Protein AF-A0A1J8QK71-F1 (afdb_monomer_lite)

Structure (mmCIF, N/CA/C/O backbone):
data_AF-A0A1J8QK71-F1
#
_entry.id   AF-A0A1J8QK71-F1
#
loop_
_atom_site.group_PDB
_atom_site.id
_atom_site.type_symbol
_atom_site.label_atom_id
_atom_site.label_alt_id
_atom_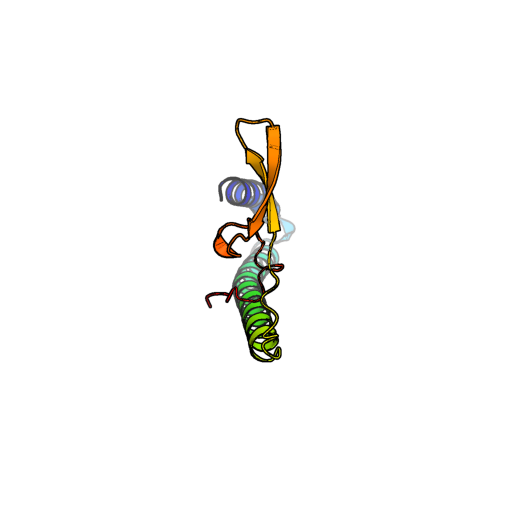site.label_comp_id
_atom_site.label_asym_id
_atom_site.label_entity_id
_atom_site.label_seq_id
_atom_site.pdbx_PDB_ins_code
_atom_site.Cartn_x
_atom_site.Cartn_y
_atom_site.Cartn_z
_atom_site.occupancy
_atom_site.B_iso_or_equiv
_atom_site.auth_seq_id
_atom_site.auth_comp_id
_atom_site.auth_asym_id
_atom_site.auth_atom_id
_atom_site.pdbx_PDB_model_num
ATOM 1 N N . MET A 1 1 ? 8.578 -2.775 7.365 1.00 63.00 1 MET A N 1
ATOM 2 C CA . MET A 1 1 ? 7.668 -3.366 8.378 1.00 63.00 1 MET A CA 1
ATOM 3 C C . MET A 1 1 ? 7.950 -2.907 9.807 1.00 63.00 1 MET A C 1
ATOM 5 O O . MET A 1 1 ? 6.986 -2.624 10.507 1.00 63.00 1 MET A O 1
ATOM 9 N N . LEU A 1 2 ? 9.214 -2.783 10.237 1.00 81.00 2 LEU A N 1
ATOM 10 C CA . LEU A 1 2 ? 9.555 -2.438 11.627 1.00 81.00 2 LEU A CA 1
ATOM 11 C C . LEU A 1 2 ? 8.913 -1.120 12.112 1.00 81.00 2 LEU A C 1
ATOM 13 O O . LEU A 1 2 ? 8.266 -1.102 13.152 1.00 81.00 2 LEU A O 1
ATOM 17 N N . SER A 1 3 ? 8.997 -0.044 11.322 1.00 89.56 3 SER A N 1
ATOM 18 C CA . SER A 1 3 ? 8.479 1.274 11.722 1.00 89.56 3 SER A CA 1
ATOM 19 C C . SER A 1 3 ? 6.960 1.293 11.911 1.00 89.56 3 SER A C 1
ATOM 21 O O . SER A 1 3 ? 6.476 1.809 12.912 1.00 89.56 3 SER A O 1
ATOM 23 N N . ALA A 1 4 ? 6.202 0.688 10.991 1.00 85.56 4 ALA A N 1
ATOM 24 C CA . ALA A 1 4 ? 4.740 0.643 11.077 1.00 85.56 4 ALA A CA 1
ATOM 25 C C . ALA A 1 4 ? 4.262 -0.166 12.294 1.00 85.56 4 ALA A C 1
ATOM 27 O O . ALA A 1 4 ? 3.335 0.248 12.986 1.00 85.56 4 ALA A O 1
ATOM 28 N N . TYR A 1 5 ? 4.932 -1.284 12.589 1.00 86.00 5 TYR A N 1
ATOM 29 C CA . TYR A 1 5 ? 4.642 -2.102 13.765 1.00 86.00 5 TYR A CA 1
ATOM 30 C C . TYR A 1 5 ? 4.934 -1.353 15.074 1.00 86.00 5 TYR A C 1
ATOM 32 O O . TYR A 1 5 ? 4.092 -1.333 15.973 1.00 86.00 5 TYR A O 1
ATOM 40 N N . CYS A 1 6 ? 6.085 -0.675 15.166 1.00 91.81 6 CYS A N 1
ATOM 41 C CA . CYS A 1 6 ? 6.427 0.150 16.326 1.00 91.81 6 CYS A CA 1
ATOM 42 C C . CYS A 1 6 ? 5.404 1.274 16.541 1.00 91.81 6 CYS A C 1
ATOM 44 O O . CYS A 1 6 ? 4.902 1.433 17.650 1.00 91.81 6 CYS A O 1
ATOM 46 N N . ILE A 1 7 ? 5.035 2.000 15.478 1.00 90.81 7 ILE A N 1
ATOM 47 C CA . ILE A 1 7 ? 4.036 3.077 15.545 1.00 90.81 7 ILE A CA 1
ATOM 48 C C . ILE A 1 7 ? 2.681 2.532 16.007 1.00 90.81 7 ILE A C 1
ATOM 50 O O . ILE A 1 7 ? 2.061 3.122 16.888 1.00 90.81 7 ILE A O 1
ATOM 54 N N . GLY A 1 8 ? 2.235 1.396 15.462 1.00 89.00 8 GLY A N 1
ATOM 55 C CA . GLY A 1 8 ? 0.973 0.768 15.853 1.00 89.00 8 GLY A CA 1
ATOM 56 C C . GLY A 1 8 ? 0.936 0.389 17.335 1.00 89.00 8 GLY A C 1
ATOM 57 O O . GLY A 1 8 ? -0.038 0.696 18.021 1.00 89.00 8 GLY A O 1
ATOM 58 N N . ASN A 1 9 ? 2.015 -0.201 17.853 1.00 90.06 9 ASN A N 1
ATOM 59 C CA . ASN A 1 9 ? 2.115 -0.567 19.267 1.00 90.06 9 ASN A CA 1
ATOM 60 C C . ASN A 1 9 ? 2.211 0.645 20.198 1.00 90.06 9 ASN A C 1
ATOM 62 O O . ASN A 1 9 ? 1.629 0.624 21.280 1.00 90.06 9 ASN A O 1
ATOM 66 N N . SER A 1 10 ? 2.903 1.709 19.788 1.00 91.06 10 SER A N 1
ATOM 67 C CA . SER A 1 10 ? 2.952 2.954 20.557 1.00 91.06 10 SER A CA 1
ATOM 68 C C . SER A 1 10 ? 1.609 3.688 20.553 1.00 91.06 10 SER A C 1
ATOM 70 O O . SER A 1 10 ? 1.196 4.207 21.584 1.00 91.06 10 SER A O 1
ATOM 72 N N . ALA A 1 11 ? 0.916 3.733 19.412 1.00 89.88 11 ALA A N 1
ATOM 73 C CA . ALA A 1 11 ? -0.310 4.509 19.247 1.00 89.88 11 ALA A CA 1
ATOM 74 C C . ALA A 1 11 ? -1.572 3.783 19.743 1.00 89.88 11 ALA A C 1
ATOM 76 O O . ALA A 1 11 ? -2.485 4.417 20.277 1.00 89.88 11 ALA A O 1
ATOM 77 N N . GLY A 1 12 ? -1.632 2.457 19.590 1.00 87.88 12 GLY A N 1
ATOM 78 C CA . GLY A 1 12 ? -2.802 1.634 19.907 1.00 87.88 12 GLY A CA 1
ATOM 79 C C . GLY A 1 12 ? -3.351 1.811 21.333 1.00 87.88 12 GLY A C 1
ATOM 80 O O . GLY A 1 12 ? -4.567 1.962 21.487 1.00 87.88 12 GLY A O 1
ATOM 81 N N . PRO A 1 13 ? -2.514 1.861 22.387 1.00 91.00 13 PRO A N 1
ATOM 82 C CA . PRO A 1 13 ? -2.980 2.060 23.759 1.00 91.00 13 PRO A CA 1
ATOM 83 C C . PRO A 1 13 ? -3.717 3.388 23.989 1.00 91.00 13 PRO A C 1
ATOM 85 O O . PRO A 1 13 ? -4.659 3.425 24.780 1.00 91.00 13 PRO A O 1
ATOM 88 N N . PHE A 1 14 ? -3.369 4.465 23.270 1.00 89.62 14 PHE A N 1
ATOM 89 C CA . PHE A 1 14 ? -3.981 5.791 23.465 1.00 89.62 14 PHE A CA 1
ATOM 90 C C . PHE A 1 14 ? -5.476 5.844 23.120 1.00 89.62 14 PHE A C 1
ATOM 92 O O . PHE A 1 14 ? -6.186 6.770 23.529 1.00 89.62 14 PHE A O 1
ATOM 99 N N . MET A 1 15 ? -5.970 4.849 22.384 1.00 88.62 15 MET A N 1
ATOM 100 C CA . MET A 1 15 ? -7.377 4.727 22.008 1.00 88.62 15 MET A CA 1
ATOM 101 C C . MET A 1 15 ? -8.251 4.265 23.187 1.00 88.62 15 MET A C 1
ATOM 103 O O . MET A 1 15 ? -9.434 4.601 23.253 1.00 88.62 15 MET A O 1
ATOM 107 N N . TRP A 1 16 ? -7.681 3.530 24.148 1.00 90.31 16 TRP A N 1
ATOM 108 C CA . TRP A 1 16 ? -8.405 2.857 25.232 1.00 90.31 16 TRP A CA 1
ATOM 109 C C . TRP A 1 16 ? -8.589 3.756 26.456 1.00 90.31 16 TRP A C 1
ATOM 111 O O . TRP A 1 16 ? -7.980 3.574 27.509 1.00 90.31 16 TRP A O 1
ATOM 121 N N . LYS A 1 17 ? -9.459 4.755 26.315 1.00 90.81 17 LYS A N 1
ATOM 122 C CA . LYS A 1 17 ? -9.764 5.725 27.374 1.00 90.81 17 LYS A CA 1
ATOM 123 C C . LYS A 1 17 ? -10.907 5.251 28.275 1.00 90.81 17 LYS A C 1
ATOM 125 O O . LYS A 1 17 ? -11.838 4.590 27.818 1.00 90.81 17 LYS A O 1
ATOM 130 N N . ALA A 1 18 ? -10.887 5.662 29.546 1.00 89.88 18 ALA A N 1
ATOM 131 C CA . ALA A 1 18 ? -11.928 5.322 30.526 1.00 89.88 18 ALA A CA 1
ATOM 132 C C . ALA A 1 18 ? -13.342 5.735 30.074 1.00 89.88 18 ALA A C 1
ATOM 134 O O . ALA A 1 18 ? -14.293 5.003 30.321 1.00 89.88 18 ALA A O 1
ATOM 135 N N . GLN A 1 19 ? -13.457 6.842 29.333 1.00 90.56 19 GLN A N 1
ATOM 136 C CA . GLN A 1 19 ? -14.718 7.334 28.762 1.00 90.56 19 GLN A CA 1
ATOM 137 C C . GLN A 1 19 ? -15.401 6.362 27.783 1.00 90.56 19 GLN A C 1
ATOM 139 O O . GLN A 1 19 ? -16.586 6.509 27.513 1.00 90.56 19 GLN A O 1
ATOM 144 N N . TYR A 1 20 ? -14.673 5.385 27.229 1.00 88.62 20 TYR A N 1
ATOM 145 C CA . TYR A 1 20 ? -15.229 4.405 26.292 1.00 88.62 20 TYR A CA 1
ATOM 146 C C . TYR A 1 20 ? -15.644 3.091 26.971 1.00 88.62 20 TYR A C 1
ATOM 148 O O . TYR A 1 20 ? -16.240 2.225 26.326 1.00 88.62 20 TYR A O 1
ATOM 156 N N . LYS A 1 21 ? -15.377 2.931 28.273 1.00 88.12 21 LYS A N 1
ATOM 157 C CA . LYS A 1 21 ? -15.802 1.760 29.052 1.00 88.12 21 LYS A CA 1
ATOM 158 C C . LYS A 1 21 ? -17.322 1.770 29.291 1.00 88.12 21 LYS A C 1
ATOM 160 O O . LYS A 1 21 ? -17.930 2.835 29.295 1.00 88.12 21 LYS A O 1
ATOM 165 N N . PRO A 1 22 ? -17.952 0.598 29.518 1.00 89.00 22 PRO A N 1
ATOM 166 C CA . PRO A 1 22 ? -17.356 -0.744 29.599 1.00 89.00 22 PRO A CA 1
ATOM 167 C C . PRO A 1 22 ? -17.225 -1.460 28.247 1.00 89.00 22 PRO A C 1
ATOM 169 O O . PRO A 1 22 ? -16.460 -2.412 28.139 1.00 89.00 22 PRO A O 1
ATOM 172 N N . ARG A 1 23 ? -17.957 -1.021 27.217 1.00 90.94 23 ARG A N 1
ATOM 173 C CA . ARG A 1 23 ? -18.072 -1.754 25.945 1.00 90.94 23 ARG A CA 1
ATOM 174 C C . ARG A 1 23 ? -16.998 -1.408 24.908 1.00 90.94 23 ARG A C 1
ATOM 176 O O . ARG A 1 23 ? -16.744 -2.215 24.023 1.00 90.94 23 ARG A O 1
ATOM 183 N N . ASN A 1 24 ? -16.350 -0.248 25.016 1.00 90.44 24 ASN A N 1
ATOM 184 C CA . ASN A 1 24 ? -15.273 0.206 24.126 1.00 90.44 24 ASN A CA 1
ATOM 185 C C . ASN A 1 24 ? -15.652 0.245 22.634 1.00 90.44 24 ASN A C 1
ATOM 187 O O . ASN A 1 24 ? -14.829 -0.062 21.775 1.00 90.44 24 ASN A O 1
ATOM 191 N N . HIS A 1 25 ? -16.884 0.645 22.306 1.00 92.00 25 HIS A N 1
ATOM 192 C CA . HIS A 1 25 ? -17.365 0.676 20.918 1.00 92.00 25 HIS A CA 1
ATOM 193 C C . HIS A 1 25 ? -16.46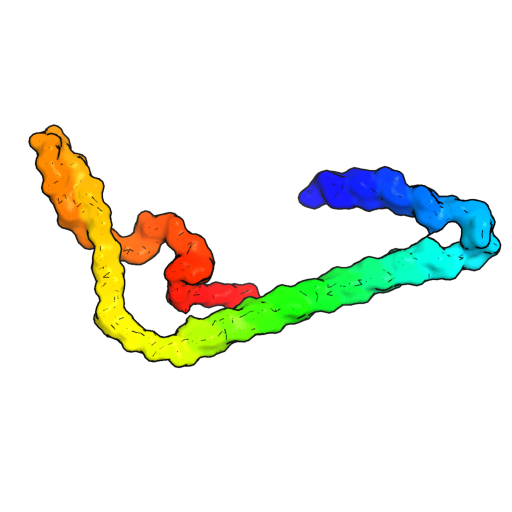8 1.494 19.978 1.00 92.00 25 HIS A C 1
ATOM 195 O O . HIS A 1 25 ? -16.246 1.079 18.848 1.00 92.00 25 HIS A O 1
ATOM 201 N N . VAL A 1 26 ? -15.922 2.623 20.448 1.00 91.62 26 VAL A N 1
ATOM 202 C CA . VAL A 1 26 ? -15.077 3.510 19.631 1.00 91.62 26 VAL A CA 1
ATOM 203 C C . VAL A 1 26 ? -13.750 2.838 19.235 1.00 91.62 26 VAL A C 1
ATOM 205 O O . VAL A 1 26 ? -13.505 2.733 18.035 1.00 91.62 26 VAL A O 1
ATOM 208 N N . PRO A 1 27 ? -12.918 2.316 20.165 1.00 92.75 27 PRO A N 1
ATOM 209 C CA . PRO A 1 27 ? -11.734 1.531 19.798 1.00 92.75 27 PRO A CA 1
ATOM 210 C C . PRO A 1 27 ? -12.027 0.383 18.826 1.00 92.75 27 PRO A C 1
ATOM 212 O O . PRO A 1 27 ? -11.314 0.219 17.837 1.00 92.75 27 PRO A O 1
ATOM 215 N N . TRP A 1 28 ? -13.100 -0.379 19.065 1.00 93.50 28 TRP A N 1
ATOM 216 C CA . TRP A 1 28 ? -13.484 -1.487 18.189 1.00 93.50 28 TRP A CA 1
ATOM 217 C C . TRP A 1 28 ? -13.899 -1.024 16.791 1.00 93.50 28 TRP A C 1
ATOM 219 O O . TRP A 1 28 ? -13.508 -1.649 15.808 1.00 93.50 28 TRP A O 1
ATOM 229 N N . ALA A 1 29 ? -14.634 0.084 16.686 1.00 93.75 29 ALA A N 1
ATOM 230 C CA . ALA A 1 29 ? -15.017 0.665 15.404 1.00 93.75 29 ALA A CA 1
ATOM 231 C C . ALA A 1 29 ? -13.795 1.131 14.602 1.00 93.75 29 ALA A C 1
ATOM 233 O O . ALA A 1 29 ? -13.726 0.876 13.404 1.00 93.75 29 ALA A O 1
ATOM 234 N N . VAL A 1 30 ? -12.807 1.755 15.255 1.00 92.81 30 VAL A N 1
ATOM 235 C CA . VAL A 1 30 ? -11.555 2.177 14.601 1.00 92.81 30 VAL A CA 1
ATOM 236 C C . VAL A 1 30 ? -10.780 0.970 14.076 1.00 92.81 30 VAL A C 1
ATOM 238 O O . VAL A 1 30 ? -10.366 0.964 12.919 1.00 92.81 30 VAL A O 1
ATOM 241 N N . ILE A 1 31 ? -10.629 -0.079 14.891 1.00 92.44 31 ILE A N 1
ATOM 242 C CA . ILE A 1 31 ? -9.964 -1.321 14.471 1.00 92.44 31 ILE A CA 1
ATOM 243 C C . ILE A 1 31 ? -10.701 -1.940 13.277 1.00 92.44 31 ILE A C 1
ATOM 245 O O . ILE A 1 31 ? -10.073 -2.269 12.271 1.00 92.44 31 ILE A O 1
ATOM 249 N N . GLY A 1 32 ? -12.030 -2.051 13.360 1.00 94.75 32 GLY A N 1
ATOM 250 C CA . GLY A 1 32 ? -12.862 -2.559 12.271 1.00 94.75 32 GLY A CA 1
ATOM 251 C C . GLY A 1 32 ? -12.710 -1.743 10.987 1.00 94.75 32 GLY A C 1
ATOM 252 O O . GLY A 1 32 ? -12.539 -2.317 9.915 1.00 94.75 32 GLY A O 1
ATOM 253 N N . ALA A 1 33 ? -12.682 -0.413 11.090 1.00 95.88 33 ALA A N 1
ATOM 254 C CA . ALA A 1 33 ? -12.470 0.469 9.949 1.00 95.88 33 ALA A CA 1
ATOM 255 C C . ALA A 1 33 ? -11.108 0.226 9.283 1.00 95.88 33 ALA A C 1
ATOM 257 O O . ALA A 1 33 ? -11.055 0.080 8.065 1.00 95.88 33 ALA A O 1
ATOM 258 N N . CYS A 1 34 ? -10.020 0.100 10.051 1.00 92.56 34 CYS A N 1
ATOM 259 C CA . CYS A 1 34 ? -8.703 -0.222 9.494 1.00 92.56 34 CYS A CA 1
ATOM 260 C C . CYS A 1 34 ? -8.707 -1.566 8.749 1.00 92.56 34 CYS A C 1
ATOM 262 O O . CYS A 1 34 ? -8.184 -1.651 7.638 1.00 92.56 34 CYS A O 1
ATOM 264 N N . TYR A 1 35 ? -9.348 -2.596 9.314 1.00 94.19 35 TYR A N 1
ATOM 265 C CA . TYR A 1 35 ? -9.471 -3.907 8.665 1.00 94.19 35 TYR A CA 1
ATOM 266 C C . TYR A 1 35 ? -10.279 -3.879 7.368 1.00 94.19 35 TYR A C 1
ATOM 268 O O . TYR A 1 35 ? -10.040 -4.714 6.503 1.00 94.19 35 TYR A O 1
ATOM 276 N N . VAL A 1 36 ? -11.205 -2.932 7.216 1.00 96.88 36 VAL A N 1
ATOM 277 C CA . VAL A 1 36 ? -11.982 -2.740 5.983 1.00 96.88 36 VAL A CA 1
ATOM 278 C C . VAL A 1 36 ? -11.226 -1.871 4.973 1.00 96.88 36 VAL A C 1
ATOM 280 O O . VAL A 1 36 ? -11.246 -2.153 3.778 1.00 96.88 36 VAL A O 1
ATOM 283 N N . ILE A 1 37 ? -10.506 -0.845 5.429 1.00 97.12 37 ILE A N 1
ATOM 284 C CA . ILE A 1 37 ? -9.738 0.051 4.556 1.00 97.12 37 ILE A CA 1
ATOM 285 C C . ILE A 1 37 ? -8.584 -0.693 3.874 1.00 97.12 37 ILE A C 1
ATOM 287 O O . ILE A 1 37 ? -8.351 -0.476 2.688 1.00 97.12 37 ILE A O 1
ATOM 291 N N . CYS A 1 38 ? -7.894 -1.600 4.571 1.00 94.50 38 CYS A N 1
ATOM 292 C CA . CYS A 1 38 ? -6.795 -2.383 3.993 1.00 94.50 38 CYS A CA 1
ATOM 293 C C . CYS A 1 38 ? -7.179 -3.131 2.696 1.00 94.50 38 CYS A C 1
ATOM 295 O O . CYS A 1 38 ? -6.546 -2.882 1.668 1.00 94.50 38 CYS A O 1
ATOM 297 N N . PRO A 1 39 ? -8.202 -4.011 2.675 1.00 96.50 39 PRO A N 1
ATOM 298 C CA . PRO A 1 39 ? -8.613 -4.685 1.449 1.00 96.50 39 PRO A CA 1
ATOM 299 C C . PRO A 1 39 ? -9.173 -3.711 0.407 1.00 96.50 39 PRO A C 1
ATOM 301 O O . PRO A 1 39 ? -8.931 -3.916 -0.779 1.00 96.50 39 PRO A O 1
ATOM 304 N N . ILE A 1 40 ? -9.848 -2.626 0.810 1.00 98.00 40 ILE A N 1
ATOM 305 C CA . ILE A 1 40 ? -10.300 -1.591 -0.135 1.00 98.00 40 ILE A CA 1
ATOM 306 C C . ILE A 1 40 ? -9.110 -0.955 -0.859 1.00 98.00 40 ILE A C 1
ATOM 308 O O . ILE A 1 40 ? -9.151 -0.821 -2.079 1.00 98.00 40 ILE A O 1
ATOM 312 N N . LEU A 1 41 ? -8.039 -0.601 -0.144 1.00 97.00 41 LEU A N 1
ATOM 313 C CA . LEU A 1 41 ? -6.831 -0.040 -0.750 1.00 97.00 41 LEU A CA 1
ATOM 314 C C . LEU A 1 41 ? -6.161 -1.040 -1.698 1.00 97.00 41 LEU A C 1
ATOM 316 O O . LEU A 1 41 ? -5.752 -0.650 -2.788 1.00 97.00 41 LEU A O 1
ATOM 320 N N . LEU A 1 42 ? -6.101 -2.324 -1.333 1.00 95.75 42 LEU A N 1
ATOM 321 C CA . LEU A 1 42 ? -5.571 -3.367 -2.220 1.00 95.75 42 LEU A CA 1
ATOM 322 C C . LEU A 1 42 ? -6.400 -3.501 -3.505 1.00 95.75 42 LEU A C 1
ATOM 324 O O . LEU A 1 42 ? -5.836 -3.551 -4.597 1.00 95.75 42 LEU A O 1
ATOM 328 N N . LEU A 1 43 ? -7.730 -3.512 -3.394 1.00 96.81 43 LEU A N 1
ATOM 329 C CA . LEU A 1 43 ? -8.627 -3.556 -4.551 1.00 96.81 43 LEU A CA 1
ATOM 330 C C . LEU A 1 43 ? -8.525 -2.287 -5.402 1.00 96.81 43 LEU A C 1
ATOM 332 O O . LEU A 1 43 ? -8.549 -2.370 -6.628 1.00 96.81 43 LEU A O 1
ATOM 336 N N . PHE A 1 44 ? -8.373 -1.125 -4.768 1.00 97.62 44 PHE A N 1
ATOM 337 C CA . PHE A 1 44 ? -8.180 0.146 -5.456 1.00 97.62 44 PHE A CA 1
ATOM 338 C C . PHE A 1 44 ? -6.875 0.154 -6.257 1.00 97.62 44 PHE A C 1
ATOM 340 O O . PHE A 1 44 ? -6.897 0.458 -7.448 1.00 97.62 44 PHE A O 1
ATOM 347 N N . ILE A 1 45 ? -5.757 -0.252 -5.645 1.00 96.06 45 ILE A N 1
ATOM 348 C CA . ILE A 1 45 ? -4.469 -0.388 -6.337 1.00 96.06 45 ILE A CA 1
ATOM 349 C C . ILE A 1 45 ? -4.611 -1.371 -7.502 1.00 96.06 45 ILE A C 1
ATOM 351 O O . ILE A 1 45 ? -4.248 -1.030 -8.624 1.00 96.06 45 ILE A O 1
ATOM 355 N N . ARG A 1 46 ? -5.223 -2.544 -7.281 1.00 95.81 46 ARG A N 1
ATOM 356 C CA . ARG A 1 46 ? -5.489 -3.522 -8.349 1.00 95.81 46 ARG A CA 1
ATOM 357 C C . ARG A 1 46 ? -6.257 -2.889 -9.513 1.00 95.81 46 ARG A C 1
ATOM 359 O O . ARG A 1 46 ? -5.871 -3.065 -10.663 1.00 95.81 46 ARG A O 1
ATOM 366 N N . ALA A 1 47 ? -7.314 -2.129 -9.233 1.00 96.50 47 ALA A N 1
ATOM 367 C CA . ALA A 1 47 ? -8.118 -1.472 -10.261 1.00 96.50 47 ALA A CA 1
ATOM 368 C C . ALA A 1 47 ? -7.322 -0.427 -11.060 1.00 96.50 47 ALA A C 1
ATOM 370 O O . ALA A 1 47 ? -7.471 -0.349 -12.280 1.00 96.50 47 ALA A O 1
ATOM 371 N N . VAL A 1 48 ? -6.459 0.349 -10.394 1.00 95.75 48 VAL A N 1
ATOM 372 C CA . VAL A 1 48 ? -5.569 1.317 -11.053 1.00 95.75 48 VAL A CA 1
ATOM 373 C C . VAL A 1 48 ? -4.579 0.600 -11.970 1.00 95.75 48 VAL A C 1
ATOM 375 O O . VAL A 1 48 ? -4.472 0.961 -13.137 1.00 95.75 48 VAL A O 1
A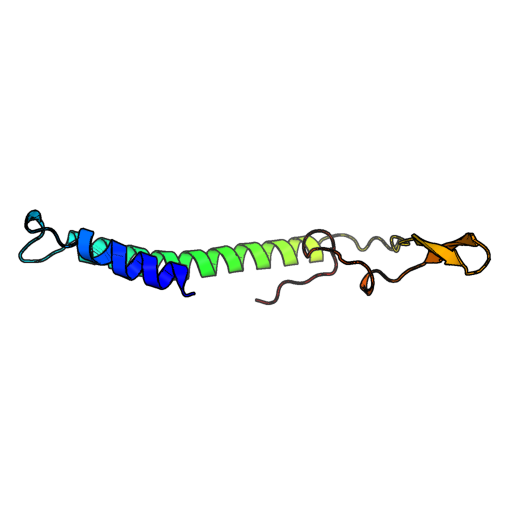TOM 378 N N . LEU A 1 49 ? -3.926 -0.458 -11.488 1.00 94.44 49 LEU A N 1
ATOM 379 C CA . LEU A 1 49 ? -2.948 -1.219 -12.270 1.00 94.44 49 LEU A CA 1
ATOM 380 C C . LEU A 1 49 ? -3.587 -1.923 -13.485 1.00 94.44 49 LEU A C 1
ATOM 382 O O . LEU A 1 49 ? -3.027 -1.883 -14.579 1.00 94.44 49 LEU A O 1
ATOM 386 N N . VAL A 1 50 ? -4.796 -2.491 -13.339 1.00 95.69 50 VAL A N 1
ATOM 387 C CA . VAL A 1 50 ? -5.582 -3.031 -14.473 1.00 95.69 50 VAL A CA 1
ATOM 388 C C . VAL A 1 50 ? -5.883 -1.940 -15.495 1.00 95.69 50 VAL A C 1
ATOM 390 O O . VAL A 1 50 ? -5.765 -2.161 -16.699 1.00 95.69 50 VAL A O 1
ATOM 393 N N . ARG A 1 51 ? -6.311 -0.763 -15.025 1.00 93.88 51 ARG A N 1
ATOM 394 C CA . ARG A 1 51 ? -6.647 0.356 -15.904 1.00 93.88 51 ARG A CA 1
ATOM 395 C C . ARG A 1 51 ? -5.427 0.818 -16.695 1.00 93.88 51 ARG A C 1
ATOM 397 O O . ARG A 1 51 ? -5.574 1.036 -17.891 1.00 93.88 51 ARG A O 1
ATOM 404 N N . GLU A 1 52 ? -4.270 0.949 -16.054 1.00 92.50 52 GLU A N 1
ATOM 405 C CA . GLU A 1 52 ? -3.028 1.343 -16.727 1.00 92.50 52 GLU A CA 1
ATOM 406 C C . GLU A 1 52 ? -2.593 0.315 -17.774 1.00 92.50 52 GLU A C 1
ATOM 408 O O . GLU A 1 52 ? -2.295 0.701 -18.901 1.00 92.50 52 GLU A O 1
ATOM 413 N N . ASN A 1 53 ? -2.652 -0.986 -17.462 1.00 92.44 53 ASN A N 1
ATOM 414 C CA . ASN A 1 53 ? -2.383 -2.028 -18.459 1.00 92.44 53 ASN A CA 1
ATOM 415 C C . ASN A 1 53 ? -3.333 -1.909 -19.661 1.00 92.44 53 ASN A C 1
ATOM 417 O O . ASN A 1 53 ? -2.875 -1.879 -20.796 1.00 92.44 53 ASN A O 1
ATOM 421 N N . ARG A 1 54 ? -4.642 -1.737 -19.423 1.00 91.38 54 ARG A N 1
ATOM 422 C CA . ARG A 1 54 ? -5.630 -1.584 -20.504 1.00 91.38 54 ARG A CA 1
ATOM 423 C C . ARG A 1 54 ? -5.395 -0.334 -21.353 1.00 91.38 54 ARG A C 1
ATOM 425 O O . ARG A 1 54 ? -5.672 -0.358 -22.544 1.00 91.38 54 ARG A O 1
ATOM 432 N N . LEU A 1 55 ? -4.956 0.766 -20.739 1.00 89.75 55 LEU A N 1
ATOM 433 C CA . LEU A 1 55 ? -4.610 1.981 -21.476 1.00 89.75 55 LEU A CA 1
ATOM 434 C C . LEU A 1 55 ? -3.415 1.722 -22.395 1.00 89.75 55 LEU A C 1
ATOM 436 O O . LEU A 1 55 ? -3.511 2.063 -23.563 1.00 89.75 55 LEU A O 1
ATOM 440 N N . ARG A 1 56 ? -2.360 1.064 -21.895 1.00 86.38 56 ARG A N 1
ATOM 441 C CA . ARG A 1 56 ? -1.175 0.680 -22.683 1.00 86.38 56 ARG A CA 1
ATOM 442 C C . ARG A 1 56 ? -1.503 -0.301 -23.807 1.00 86.38 56 ARG A C 1
ATOM 444 O O . ARG A 1 56 ? -0.985 -0.155 -24.902 1.00 86.38 56 ARG A O 1
ATOM 451 N N . ASP A 1 57 ? -2.384 -1.269 -23.565 1.00 87.50 57 ASP A N 1
ATOM 452 C CA . ASP A 1 57 ? -2.817 -2.234 -24.588 1.00 87.50 57 ASP A CA 1
ATOM 453 C C . ASP A 1 57 ? -3.662 -1.591 -25.702 1.00 87.50 57 ASP A C 1
ATOM 455 O O . ASP A 1 57 ? -3.816 -2.170 -26.774 1.00 87.50 57 ASP A O 1
ATOM 459 N N . ALA A 1 58 ? -4.235 -0.411 -25.448 1.00 87.69 58 ALA A N 1
ATOM 460 C CA . ALA A 1 58 ? -5.003 0.356 -26.422 1.00 87.69 58 ALA A CA 1
ATOM 461 C C . ALA A 1 58 ? -4.157 1.399 -27.171 1.00 87.69 58 ALA A C 1
ATOM 463 O O . ALA A 1 58 ? -4.680 2.059 -28.073 1.00 87.69 58 ALA A O 1
ATOM 464 N N . GLU A 1 59 ? -2.887 1.585 -26.800 1.00 82.88 59 GLU A N 1
ATOM 465 C CA . GLU A 1 59 ? -2.004 2.482 -27.539 1.00 82.88 59 GLU A CA 1
ATOM 466 C C . GLU A 1 59 ? -1.643 1.855 -28.885 1.00 82.88 59 GLU A C 1
ATOM 468 O O . GLU A 1 59 ? -1.330 0.663 -28.941 1.00 82.88 59 GLU A O 1
ATOM 473 N N . PRO A 1 60 ? -1.709 2.622 -29.986 1.00 76.19 60 PRO A N 1
ATOM 474 C CA . PRO A 1 60 ? -1.203 2.145 -31.261 1.00 76.19 60 PRO A CA 1
ATOM 475 C C . PRO A 1 60 ? 0.288 1.842 -31.107 1.00 76.19 60 PRO A C 1
ATOM 477 O O . PRO A 1 60 ? 1.024 2.643 -30.532 1.00 76.19 60 PRO A O 1
ATOM 480 N N . VAL A 1 61 ? 0.714 0.681 -31.606 1.00 67.56 61 VAL A N 1
ATOM 481 C CA . VAL A 1 61 ? 2.136 0.341 -31.700 1.00 67.56 61 VAL A CA 1
ATOM 482 C C . VAL A 1 61 ? 2.766 1.362 -32.640 1.00 67.56 61 VAL A C 1
ATOM 484 O O . VAL A 1 61 ? 2.447 1.389 -33.829 1.00 67.56 61 VAL A O 1
ATOM 487 N N . ASP A 1 62 ? 3.579 2.256 -32.088 1.00 59.50 62 ASP A N 1
ATOM 488 C CA . ASP A 1 62 ? 4.430 3.118 -32.891 1.00 59.50 62 ASP A CA 1
ATOM 489 C C . ASP A 1 62 ? 5.617 2.259 -33.339 1.00 59.50 62 ASP A C 1
ATOM 491 O O . ASP A 1 62 ? 6.469 1.903 -32.530 1.00 59.50 62 ASP A O 1
ATOM 495 N N . ASP A 1 63 ? 5.633 1.866 -34.616 1.00 55.88 63 ASP A N 1
ATOM 496 C CA . ASP A 1 63 ? 6.737 1.114 -35.241 1.00 55.88 63 ASP A CA 1
ATOM 497 C C . ASP A 1 63 ? 8.034 1.945 -35.328 1.00 55.88 63 ASP A C 1
ATOM 499 O O . ASP A 1 63 ? 9.071 1.450 -35.774 1.00 55.88 63 ASP A O 1
ATOM 503 N N . ASN A 1 64 ? 8.006 3.213 -34.905 1.00 52.41 64 ASN A N 1
ATOM 504 C CA . ASN A 1 64 ? 9.221 3.953 -34.615 1.00 52.41 64 ASN A CA 1
ATOM 505 C C . ASN A 1 64 ? 9.791 3.428 -33.293 1.00 52.41 64 ASN A C 1
ATOM 507 O O . ASN A 1 64 ? 9.524 3.990 -32.232 1.00 52.41 64 ASN A O 1
ATOM 511 N N . GLU A 1 65 ? 10.574 2.346 -33.357 1.00 55.16 65 GLU A N 1
ATOM 512 C CA . GLU A 1 65 ? 11.536 2.010 -32.306 1.00 55.16 65 GLU A CA 1
ATOM 513 C C . GLU A 1 65 ? 12.257 3.311 -31.926 1.00 55.16 65 GLU A C 1
ATOM 515 O O . GLU A 1 65 ? 13.029 3.851 -32.720 1.00 55.16 65 GLU A O 1
ATOM 520 N N . GLU A 1 66 ? 11.939 3.880 -30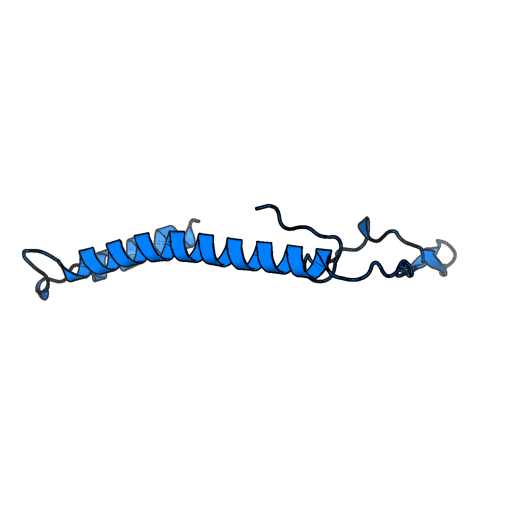.758 1.00 56.78 66 GLU A N 1
ATOM 521 C CA . GLU A 1 66 ? 12.665 5.026 -30.222 1.00 56.78 66 GLU A CA 1
ATOM 522 C C . GLU A 1 66 ? 14.118 4.568 -30.061 1.00 56.78 66 GLU A C 1
ATOM 524 O O . GLU A 1 66 ? 14.467 3.893 -29.094 1.00 56.78 66 GLU A O 1
ATOM 529 N N . GLU A 1 67 ? 14.956 4.847 -31.062 1.00 57.88 67 GLU A N 1
ATOM 530 C CA . GLU A 1 67 ? 16.369 4.494 -31.050 1.00 57.88 67 GLU A CA 1
ATOM 531 C C . GLU A 1 67 ? 17.035 5.265 -29.914 1.00 57.88 67 GLU A C 1
ATOM 533 O O . GLU A 1 67 ? 17.377 6.444 -30.034 1.00 57.88 67 GLU A O 1
ATOM 538 N N . TYR A 1 68 ? 17.207 4.601 -28.775 1.00 64.50 68 TYR A N 1
ATOM 539 C CA . TYR A 1 68 ? 17.919 5.173 -27.651 1.00 64.50 68 TYR A CA 1
ATOM 540 C C . TYR A 1 68 ? 19.421 5.113 -27.941 1.00 64.50 68 TYR A C 1
ATOM 542 O O . TYR A 1 68 ? 20.038 4.047 -28.004 1.00 64.50 68 TYR A O 1
ATOM 550 N N . VAL A 1 69 ? 20.016 6.285 -28.147 1.00 65.25 69 VAL A N 1
ATOM 551 C CA . VAL A 1 69 ? 21.440 6.441 -28.446 1.00 65.25 69 VAL A CA 1
ATOM 552 C C . VAL A 1 69 ? 22.163 6.931 -27.195 1.00 65.25 69 VAL A C 1
ATOM 554 O O . VAL A 1 69 ? 21.773 7.938 -26.603 1.00 65.25 69 VAL A O 1
ATOM 557 N N . ILE A 1 70 ? 23.235 6.244 -26.794 1.00 71.00 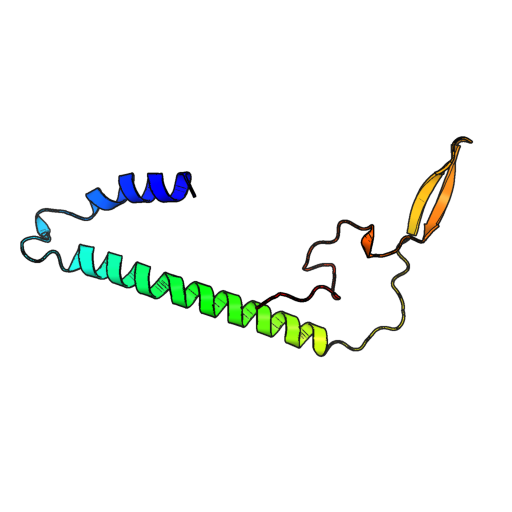70 ILE A N 1
ATOM 558 C CA . ILE A 1 70 ? 24.148 6.720 -25.745 1.00 71.00 70 ILE A CA 1
ATOM 559 C C . ILE A 1 70 ? 25.504 7.099 -26.347 1.00 71.00 70 ILE A C 1
ATOM 561 O O . ILE A 1 70 ? 26.021 6.422 -27.237 1.00 71.00 70 ILE A O 1
ATOM 565 N N . GLU A 1 71 ? 26.122 8.167 -25.839 1.00 66.75 71 GLU A N 1
ATOM 566 C CA . GLU A 1 71 ? 27.502 8.514 -26.188 1.00 66.75 71 GLU A CA 1
ATOM 567 C C . GLU A 1 71 ? 28.480 7.650 -25.376 1.00 66.75 71 GLU A C 1
ATOM 569 O O . GLU A 1 71 ? 28.586 7.785 -24.155 1.00 66.75 71 GLU A O 1
ATOM 574 N N . ARG A 1 72 ? 29.247 6.783 -26.047 1.00 67.75 72 ARG A N 1
ATOM 575 C CA . ARG A 1 72 ? 30.358 6.037 -25.442 1.00 67.75 72 ARG A CA 1
ATOM 576 C C . ARG A 1 72 ? 31.688 6.671 -25.844 1.00 67.75 72 ARG A C 1
ATOM 578 O O . ARG A 1 72 ? 31.974 6.855 -27.026 1.00 67.75 72 ARG A O 1
ATOM 585 N N . VAL A 1 73 ? 32.531 6.992 -24.863 1.00 66.50 73 VAL A N 1
ATOM 586 C CA . VAL A 1 73 ? 33.903 7.460 -25.115 1.00 66.50 73 VAL A CA 1
ATOM 587 C C . VAL A 1 73 ? 34.805 6.238 -25.284 1.00 66.50 73 VAL A C 1
ATOM 589 O O . VAL A 1 73 ? 34.889 5.396 -24.391 1.00 66.50 73 VAL A O 1
ATOM 592 N N . THR A 1 74 ? 35.437 6.118 -26.450 1.00 65.88 74 THR A N 1
ATOM 593 C CA . THR A 1 74 ? 36.400 5.045 -26.760 1.00 65.88 74 THR A CA 1
ATOM 594 C C . THR A 1 74 ? 37.749 5.355 -26.096 1.00 65.88 74 THR A C 1
ATOM 596 O O . THR A 1 74 ? 38.008 6.513 -25.773 1.00 65.88 74 THR A O 1
ATOM 599 N N . GLU A 1 75 ? 38.627 4.363 -25.909 1.00 63.88 75 GLU A N 1
ATOM 600 C CA . GLU A 1 75 ? 39.958 4.546 -25.289 1.00 63.88 75 GLU A CA 1
ATOM 601 C C . GLU A 1 75 ? 40.811 5.643 -25.964 1.00 63.88 75 GLU A C 1
ATOM 603 O O . GLU A 1 75 ? 41.600 6.304 -25.296 1.00 63.88 75 GLU A O 1
ATOM 608 N N . ASP A 1 76 ? 40.559 5.933 -27.246 1.00 64.88 76 ASP A N 1
ATOM 609 C CA . ASP A 1 76 ? 41.185 7.019 -28.018 1.00 64.88 76 ASP A CA 1
ATOM 610 C C . ASP A 1 76 ? 40.563 8.420 -27.797 1.00 64.88 76 ASP A C 1
ATOM 612 O O . ASP A 1 76 ? 40.853 9.367 -28.531 1.00 64.88 76 ASP A O 1
ATOM 616 N N . GLY A 1 77 ? 39.651 8.585 -26.834 1.00 66.06 77 GLY A N 1
ATOM 617 C CA . GLY A 1 77 ? 39.015 9.871 -26.514 1.00 66.06 77 GLY A CA 1
ATOM 618 C C . GLY A 1 77 ? 37.954 10.352 -27.517 1.00 66.06 77 GLY A C 1
ATOM 619 O O . GLY A 1 77 ? 37.409 11.446 -27.357 1.00 66.06 77 GLY A O 1
ATOM 620 N N . LYS A 1 78 ? 37.616 9.553 -28.539 1.00 60.84 78 LYS A N 1
ATOM 621 C CA . LYS A 1 78 ? 36.508 9.841 -29.467 1.00 60.84 78 LYS A CA 1
ATOM 622 C C . LYS A 1 78 ? 35.158 9.435 -28.872 1.00 60.84 78 LYS A C 1
ATOM 624 O O . LYS A 1 78 ? 35.007 8.321 -28.366 1.00 60.84 78 LYS A O 1
ATOM 629 N N . ARG A 1 79 ? 34.175 10.334 -28.984 1.00 62.81 79 ARG A N 1
ATOM 630 C CA . ARG A 1 79 ? 32.760 10.073 -28.680 1.00 62.81 79 ARG A CA 1
ATOM 631 C C . ARG A 1 79 ? 32.134 9.314 -29.844 1.00 62.81 79 ARG A C 1
ATOM 633 O O . ARG A 1 79 ? 32.202 9.787 -30.976 1.00 62.81 79 ARG A O 1
ATOM 640 N N . VAL A 1 80 ? 31.569 8.146 -29.567 1.00 69.12 80 VAL A N 1
ATOM 641 C CA . VAL A 1 80 ? 30.845 7.328 -30.542 1.00 69.12 80 VAL A CA 1
ATOM 642 C C . VAL A 1 80 ? 29.433 7.120 -30.017 1.00 69.12 80 VAL A C 1
ATOM 644 O O . VAL A 1 80 ? 29.246 6.695 -28.879 1.00 69.12 80 VAL A O 1
ATOM 647 N N . GLU A 1 81 ? 28.447 7.442 -30.843 1.00 67.62 81 GLU A N 1
ATOM 648 C CA . GLU A 1 81 ? 27.040 7.160 -30.583 1.00 67.62 81 GLU A CA 1
ATOM 649 C C . GLU A 1 81 ? 26.778 5.662 -30.778 1.00 67.62 81 GLU A C 1
ATOM 651 O O . GLU A 1 81 ? 27.029 5.109 -31.850 1.00 67.62 81 GLU A O 1
ATOM 656 N N . VAL A 1 82 ? 26.317 4.988 -29.724 1.00 72.00 82 VAL A N 1
ATOM 657 C CA . VAL A 1 82 ? 25.977 3.563 -29.744 1.00 72.00 82 VAL A CA 1
ATOM 658 C C . VAL A 1 82 ? 24.479 3.432 -29.512 1.00 72.00 82 VAL A C 1
ATOM 660 O O . VAL A 1 82 ? 23.958 3.941 -28.519 1.00 72.00 82 VAL A O 1
ATOM 663 N N . LYS A 1 83 ? 23.798 2.742 -30.431 1.00 69.94 83 LYS A N 1
ATOM 664 C CA . LYS A 1 83 ? 22.402 2.331 -30.257 1.00 69.94 83 LYS A CA 1
ATOM 665 C C . LYS A 1 83 ? 22.336 1.290 -29.155 1.00 69.94 83 LYS A C 1
ATOM 667 O O . LYS A 1 83 ? 23.112 0.333 -29.172 1.00 69.94 83 LYS A O 1
ATOM 672 N N . VAL A 1 84 ? 21.449 1.499 -28.196 1.00 70.12 84 VAL A N 1
ATOM 673 C CA . VAL A 1 84 ? 21.320 0.632 -27.034 1.00 70.12 84 VAL A CA 1
ATOM 674 C C . VAL A 1 84 ? 19.877 0.209 -26.881 1.00 70.12 84 VAL A C 1
ATOM 676 O O . VAL A 1 84 ? 18.969 1.036 -26.933 1.00 70.12 84 VAL A O 1
ATOM 679 N N . ASP A 1 85 ? 19.687 -1.093 -26.679 1.00 70.44 85 ASP A N 1
ATOM 680 C CA . ASP A 1 85 ? 18.361 -1.644 -26.455 1.00 70.44 85 ASP A CA 1
ATOM 681 C C . ASP A 1 85 ? 17.751 -1.034 -25.193 1.00 70.44 85 ASP A C 1
ATOM 683 O O . ASP A 1 85 ? 18.423 -0.808 -24.181 1.00 70.44 85 ASP A O 1
ATOM 687 N N . LYS A 1 86 ? 16.439 -0.811 -25.242 1.00 72.94 86 LYS A N 1
ATOM 688 C CA . LYS A 1 86 ? 15.645 -0.226 -24.156 1.00 72.94 86 LYS A CA 1
ATOM 689 C C . LYS A 1 86 ? 15.826 -0.941 -22.811 1.00 72.94 86 LYS A C 1
ATOM 691 O O . LYS A 1 86 ? 15.673 -0.328 -21.760 1.00 72.94 86 LYS A O 1
ATOM 696 N N . GLU A 1 87 ? 16.180 -2.223 -22.842 1.00 72.75 87 GLU A N 1
ATOM 697 C CA . GLU A 1 87 ? 16.441 -3.078 -21.678 1.00 72.75 87 GLU A CA 1
ATOM 698 C C . GLU A 1 87 ? 17.670 -2.646 -20.864 1.00 72.75 87 GLU A C 1
ATOM 700 O O . GLU A 1 87 ? 17.740 -2.911 -19.665 1.00 72.75 87 GLU A O 1
ATOM 705 N N . PHE A 1 88 ? 18.631 -1.966 -21.494 1.00 76.06 88 PHE A N 1
ATOM 706 C CA . PHE A 1 88 ? 19.828 -1.446 -20.828 1.00 76.06 88 PHE A CA 1
ATOM 707 C C . PHE A 1 88 ? 19.635 -0.028 -20.275 1.00 76.06 88 PHE A C 1
ATOM 709 O O . PHE A 1 88 ? 20.548 0.518 -19.651 1.00 76.06 88 PHE A O 1
ATOM 716 N N . LEU A 1 89 ? 18.464 0.576 -20.494 1.00 78.44 89 LEU A N 1
ATOM 717 C CA . LEU A 1 89 ? 18.098 1.857 -19.906 1.00 78.44 89 LEU A CA 1
ATOM 718 C C . LEU A 1 89 ? 17.406 1.622 -18.565 1.00 78.44 89 LEU A C 1
ATOM 720 O O . LEU A 1 89 ? 16.483 0.816 -18.456 1.00 78.44 89 LEU A O 1
ATOM 724 N N . ASP A 1 90 ? 17.811 2.382 -17.549 1.00 83.06 90 ASP A N 1
ATOM 725 C CA . ASP A 1 90 ? 17.172 2.381 -16.228 1.00 83.06 90 ASP A CA 1
ATOM 726 C C . ASP A 1 90 ? 15.849 3.172 -16.272 1.00 83.06 90 ASP A C 1
ATOM 728 O O . ASP A 1 90 ? 15.721 4.275 -15.735 1.00 83.06 90 ASP A O 1
ATOM 732 N N . LEU A 1 91 ? 14.876 2.646 -17.023 1.00 83.94 91 LEU A N 1
ATOM 733 C CA . LEU A 1 91 ? 13.554 3.242 -17.189 1.00 83.94 91 LEU A CA 1
ATOM 734 C C . LEU A 1 91 ? 12.628 2.824 -16.051 1.00 83.94 91 LEU A C 1
ATOM 736 O O . LEU A 1 91 ? 12.456 1.643 -15.748 1.00 83.94 91 LEU A O 1
ATOM 740 N N . THR A 1 92 ? 11.930 3.804 -15.482 1.00 87.19 92 THR A N 1
ATOM 741 C CA . THR A 1 92 ? 10.834 3.533 -14.547 1.00 87.19 92 THR A CA 1
ATOM 742 C C . THR A 1 92 ? 9.641 2.890 -15.260 1.00 87.19 92 THR A C 1
ATOM 744 O O . THR A 1 92 ? 9.434 3.052 -16.464 1.00 87.19 92 THR A O 1
ATOM 747 N N . ASP A 1 93 ? 8.786 2.215 -14.496 1.00 84.31 93 ASP A N 1
ATOM 748 C CA . ASP A 1 93 ? 7.545 1.580 -14.959 1.00 84.31 93 ASP A CA 1
ATOM 749 C C . ASP A 1 93 ? 6.591 2.538 -15.697 1.00 84.31 93 ASP A C 1
ATOM 751 O O . ASP A 1 93 ? 5.799 2.118 -16.539 1.00 84.31 93 ASP A O 1
ATOM 755 N N . ARG A 1 94 ? 6.646 3.838 -15.387 1.00 81.25 94 ARG A N 1
ATOM 756 C CA . ARG A 1 94 ? 5.869 4.871 -16.085 1.00 81.25 94 ARG A CA 1
ATOM 757 C C . ARG A 1 94 ? 6.488 5.301 -17.413 1.00 81.25 94 ARG A C 1
ATOM 759 O O . ARG A 1 94 ? 5.739 5.722 -18.292 1.00 81.25 94 ARG A O 1
ATOM 766 N N . GLN A 1 95 ? 7.811 5.223 -17.537 1.00 82.50 95 GLN A N 1
ATOM 767 C CA . GLN A 1 95 ? 8.550 5.564 -18.757 1.00 82.50 95 GLN A CA 1
ATOM 768 C C . GLN A 1 95 ? 8.538 4.397 -19.747 1.00 82.50 95 GLN A C 1
ATOM 770 O O . GLN A 1 95 ? 8.340 4.602 -20.940 1.00 82.50 95 GLN A O 1
ATOM 775 N N . ASN A 1 96 ? 8.675 3.163 -19.262 1.00 85.69 96 ASN A N 1
ATOM 776 C CA . ASN A 1 96 ? 8.602 1.984 -20.108 1.00 85.69 96 ASN A CA 1
ATOM 777 C C . ASN A 1 96 ? 7.139 1.605 -20.414 1.00 85.69 96 ASN A C 1
ATOM 779 O O . ASN A 1 96 ? 6.495 0.903 -19.635 1.00 85.69 96 ASN A O 1
ATOM 783 N N . ARG A 1 97 ? 6.614 2.040 -21.569 1.00 82.44 97 ARG A N 1
ATOM 784 C CA . ARG A 1 97 ? 5.251 1.689 -22.029 1.00 82.44 97 ARG A CA 1
ATOM 785 C C . ARG A 1 97 ? 5.045 0.186 -22.282 1.00 82.44 97 ARG A C 1
ATOM 787 O O . ARG A 1 97 ? 3.902 -0.270 -22.237 1.00 82.44 97 ARG A O 1
ATOM 794 N N . ASP A 1 98 ? 6.116 -0.595 -22.439 1.00 83.00 98 ASP A N 1
ATOM 795 C CA . ASP A 1 98 ? 6.040 -2.057 -22.596 1.00 83.00 98 ASP A CA 1
ATOM 796 C C . ASP A 1 98 ? 5.861 -2.766 -21.252 1.00 83.00 98 ASP A C 1
ATOM 798 O O . ASP A 1 98 ? 5.386 -3.900 -21.194 1.00 83.00 98 ASP A O 1
ATOM 802 N N . PHE A 1 99 ? 6.166 -2.088 -20.141 1.00 85.56 99 PHE A N 1
ATOM 803 C CA . PHE A 1 99 ? 6.007 -2.658 -18.813 1.00 85.56 99 PHE A CA 1
ATOM 804 C C . PHE A 1 99 ? 4.537 -3.016 -18.545 1.00 85.56 99 PHE A C 1
ATOM 806 O O . PHE A 1 99 ? 3.623 -2.201 -18.724 1.00 85.56 99 PHE A O 1
ATOM 813 N N . ARG A 1 100 ? 4.293 -4.244 -18.079 1.00 89.50 100 ARG A N 1
ATOM 814 C CA . ARG A 1 100 ? 2.963 -4.734 -17.695 1.00 89.50 100 ARG A CA 1
ATOM 815 C C . ARG A 1 100 ? 2.931 -5.043 -16.206 1.00 89.50 100 ARG A C 1
ATOM 817 O O . ARG A 1 100 ? 3.743 -5.812 -15.698 1.00 89.50 100 ARG A O 1
ATOM 824 N N . TYR A 1 101 ? 1.973 -4.445 -15.501 1.00 91.31 101 TYR A N 1
ATOM 825 C CA . TYR A 1 101 ? 1.777 -4.704 -14.077 1.00 91.31 101 TYR A CA 1
ATOM 826 C C . TYR A 1 101 ? 1.193 -6.105 -13.868 1.00 91.31 101 TYR A C 1
ATOM 82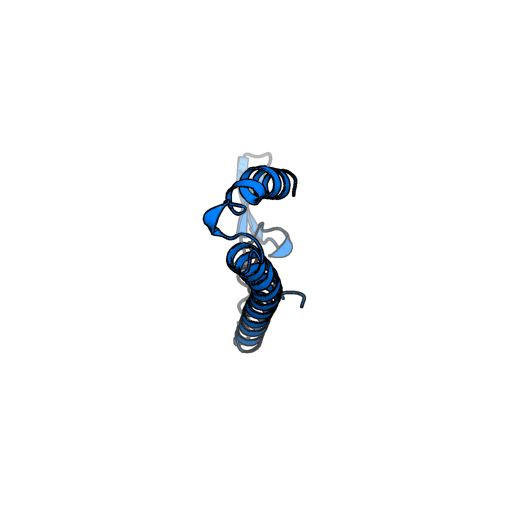8 O O . TYR A 1 101 ? 0.167 -6.441 -14.461 1.00 91.31 101 TYR A O 1
ATOM 836 N N . VAL A 1 102 ? 1.823 -6.903 -13.003 1.00 87.88 102 VAL A N 1
ATOM 837 C CA . VAL A 1 102 ? 1.334 -8.233 -12.606 1.00 87.88 102 VAL A CA 1
ATOM 838 C C . VAL A 1 102 ? 0.259 -8.075 -11.524 1.00 87.88 102 VAL A C 1
ATOM 840 O O . VAL A 1 102 ? 0.444 -7.309 -10.577 1.00 87.88 102 VAL A O 1
ATOM 843 N N . LEU A 1 103 ? -0.871 -8.771 -11.687 1.00 83.25 103 LEU A N 1
ATOM 844 C CA . LEU A 1 103 ? -2.123 -8.543 -10.950 1.00 83.25 103 LEU A CA 1
ATOM 845 C C . LEU A 1 103 ? -2.638 -9.772 -10.205 1.00 83.25 103 LEU A C 1
ATOM 847 O O . LEU A 1 103 ? -2.987 -10.770 -10.866 1.00 83.25 103 LEU A O 1
#

pLDDT: mean 83.17, std 12.28, range [52.41, 98.0]

Foldseek 3Di:
DVVVVVCCVVVLVVLDDPVCPDPNVVSVVVVVVVVVVVVVVVVVVVVVLVVLQVVLVPDPPPPPPVFDWDFDQDPVRDTDTDGDDPVPDPDDCVRPSVDHDDD

Radius of gyration: 25.6 Å; chains: 1; bounding box: 59×19×66 Å

Secondary structure (DSSP, 8-state):
-HHHHHHHHHHGGGG--GGGTTT-HHHHHHHHHHHHHHHHHHHHHHHHHHHHHHHHHTS----S----EEEEEPTTS-EEEEE--GGGS---TTT-TT-----

Organism: NCBI:txid180088

Sequence (103 aa):
MLSAYCIGNSAGPFMWKAQYKPRNHVPWAVIGACYVICPILLLFIRAVLVRENRLRDAEPVDDNEEEYVIERVTEDGKRVEVKVDKEFLDLTDRQNRDFRYVL